Protein AF-A0A955Q5Q4-F1 (afdb_monomer)

Structure (mmCIF, N/CA/C/O backbone):
data_AF-A0A955Q5Q4-F1
#
_entry.id   AF-A0A955Q5Q4-F1
#
loop_
_atom_site.group_PDB
_atom_site.id
_atom_site.type_symbol
_atom_site.label_atom_id
_atom_site.label_alt_id
_atom_site.label_comp_id
_atom_site.label_asym_id
_atom_site.label_entity_id
_atom_site.label_seq_id
_atom_site.pdbx_PDB_ins_code
_atom_site.Cartn_x
_atom_site.Cartn_y
_atom_site.Cartn_z
_atom_site.occupancy
_atom_site.B_iso_or_equiv
_atom_site.auth_seq_id
_atom_site.auth_comp_id
_atom_site.auth_asym_id
_atom_site.auth_atom_id
_atom_site.pdbx_PDB_model_num
ATOM 1 N N . MET A 1 1 ? -17.211 -7.734 26.628 1.00 70.12 1 MET A N 1
ATOM 2 C CA . MET A 1 1 ? -16.538 -6.649 25.880 1.00 70.12 1 MET A CA 1
ATOM 3 C C . MET A 1 1 ? -16.256 -7.175 24.488 1.00 70.12 1 MET A C 1
ATOM 5 O O . MET A 1 1 ? -15.791 -8.306 24.399 1.00 70.12 1 MET A O 1
ATOM 9 N N . ASN A 1 2 ? -16.558 -6.419 23.434 1.00 83.31 2 ASN A N 1
ATOM 10 C CA . ASN A 1 2 ? -16.169 -6.824 22.082 1.00 83.31 2 ASN A CA 1
ATOM 11 C C . ASN A 1 2 ? -14.664 -6.566 21.907 1.00 83.31 2 ASN A C 1
ATOM 13 O O . ASN A 1 2 ? -14.196 -5.512 22.349 1.00 83.31 2 ASN A O 1
ATOM 17 N N . PRO A 1 3 ? -13.895 -7.504 21.326 1.00 86.69 3 PRO A N 1
ATOM 18 C CA . PRO A 1 3 ? -12.483 -7.273 21.056 1.00 86.69 3 PRO A CA 1
ATOM 19 C C . PRO A 1 3 ? -12.320 -6.090 20.095 1.00 86.69 3 PRO A C 1
ATOM 21 O O . PRO A 1 3 ? -13.136 -5.901 19.193 1.00 86.69 3 PRO A O 1
ATOM 24 N N . ARG A 1 4 ? -11.264 -5.300 20.303 1.00 94.62 4 ARG A N 1
ATOM 25 C CA . ARG A 1 4 ? -10.865 -4.192 19.427 1.00 94.62 4 ARG A CA 1
ATOM 26 C C . ARG A 1 4 ? -9.442 -4.411 18.946 1.00 94.62 4 ARG A C 1
ATOM 28 O O . ARG A 1 4 ? -8.605 -4.870 19.723 1.00 94.62 4 ARG A O 1
ATOM 35 N N . ILE A 1 5 ? -9.166 -4.060 17.695 1.00 96.06 5 ILE A N 1
ATOM 36 C CA . ILE A 1 5 ? -7.830 -4.158 17.096 1.00 96.06 5 ILE A CA 1
ATOM 37 C C . ILE A 1 5 ? -7.262 -2.756 16.882 1.00 96.06 5 ILE A C 1
ATOM 39 O O . ILE A 1 5 ? -7.864 -1.927 16.209 1.00 96.06 5 ILE A O 1
ATOM 43 N N . LEU A 1 6 ? -6.074 -2.499 17.425 1.00 97.44 6 LEU A N 1
ATOM 44 C CA . LEU A 1 6 ? -5.299 -1.296 17.131 1.00 97.44 6 LEU A CA 1
ATOM 45 C C . LEU A 1 6 ? -4.073 -1.689 16.308 1.00 97.44 6 LEU A C 1
ATOM 47 O O . LEU A 1 6 ? -3.219 -2.430 16.790 1.00 97.44 6 LEU A O 1
ATOM 51 N N . SER A 1 7 ? -3.985 -1.188 15.079 1.00 97.50 7 SER A N 1
ATOM 52 C CA . SER A 1 7 ? -2.832 -1.398 14.201 1.00 97.50 7 SER A CA 1
ATOM 53 C C . SER A 1 7 ? -1.962 -0.145 14.173 1.00 97.50 7 SER A C 1
ATOM 55 O O . SER A 1 7 ? -2.441 0.934 13.837 1.00 97.50 7 SER A O 1
ATOM 57 N N . LEU A 1 8 ? -0.680 -0.279 14.510 1.00 97.88 8 LEU A N 1
ATOM 58 C CA . LEU A 1 8 ? 0.302 0.806 14.454 1.00 97.88 8 LEU A CA 1
ATOM 59 C C . LEU A 1 8 ? 1.296 0.530 13.327 1.00 97.88 8 LEU A C 1
ATOM 61 O O . LEU A 1 8 ? 1.931 -0.525 13.320 1.00 97.88 8 LEU A O 1
ATOM 65 N N . GLY A 1 9 ? 1.463 1.469 12.398 1.00 96.56 9 GLY A N 1
ATOM 66 C CA . GLY A 1 9 ? 2.505 1.357 11.380 1.00 96.56 9 GLY A CA 1
ATOM 67 C C . GLY A 1 9 ? 2.137 1.960 10.033 1.00 96.56 9 GLY A C 1
ATOM 68 O O . GLY A 1 9 ? 1.555 3.039 9.959 1.00 96.56 9 GLY A O 1
ATOM 69 N N . SER A 1 10 ? 2.552 1.278 8.962 1.00 96.00 10 SER A N 1
ATOM 70 C CA . SER A 1 10 ? 2.515 1.839 7.616 1.00 96.00 10 SER A CA 1
ATOM 71 C C . SER A 1 10 ? 1.106 1.949 7.040 1.00 96.00 10 SER A C 1
ATOM 73 O O . SER A 1 10 ? 0.307 1.008 7.096 1.00 96.00 10 SER A O 1
ATOM 75 N N . VAL A 1 11 ? 0.881 3.104 6.422 1.00 95.81 11 VAL A N 1
ATOM 76 C CA . VAL A 1 11 ? -0.221 3.433 5.523 1.00 95.81 11 VAL A CA 1
ATOM 77 C C . VAL A 1 11 ? 0.441 3.980 4.263 1.00 95.81 11 VAL A C 1
ATOM 79 O O . VAL A 1 11 ? 1.315 4.841 4.361 1.00 95.81 11 VAL A O 1
ATOM 82 N N . ASN A 1 12 ? 0.099 3.447 3.099 1.00 95.06 12 ASN A N 1
ATOM 83 C CA . ASN A 1 12 ? 0.651 3.900 1.826 1.00 95.06 12 ASN A CA 1
ATOM 84 C C . ASN A 1 12 ? -0.393 3.784 0.719 1.00 95.06 12 ASN A C 1
ATOM 86 O O . ASN A 1 12 ? -1.455 3.196 0.906 1.00 95.06 12 ASN A O 1
ATOM 90 N N . VAL A 1 13 ? -0.062 4.332 -0.445 1.00 95.56 13 VAL A N 1
ATOM 91 C CA . VAL A 1 13 ? -0.761 4.025 -1.690 1.00 95.56 13 VAL A CA 1
ATOM 92 C C . VAL A 1 13 ? 0.026 2.940 -2.409 1.00 95.56 13 VAL A C 1
ATOM 94 O O . VAL A 1 13 ? 1.211 3.111 -2.702 1.00 95.56 13 VAL A O 1
ATOM 97 N N . ASP A 1 14 ? -0.624 1.813 -2.667 1.00 95.12 14 ASP A N 1
ATOM 98 C CA . ASP A 1 14 ? -0.083 0.748 -3.496 1.00 95.12 14 ASP A CA 1
ATOM 99 C C . ASP A 1 14 ? -0.309 1.120 -4.963 1.00 95.12 14 ASP A C 1
ATOM 101 O O . ASP A 1 14 ? -1.446 1.245 -5.423 1.00 95.12 14 ASP A O 1
ATOM 105 N N . ILE A 1 15 ? 0.788 1.294 -5.701 1.00 94.81 15 ILE A N 1
ATOM 106 C CA . ILE A 1 15 ? 0.778 1.502 -7.149 1.00 94.81 15 ILE A CA 1
ATOM 107 C C . ILE A 1 15 ? 1.069 0.158 -7.806 1.00 94.81 15 ILE A C 1
ATOM 109 O O . ILE A 1 15 ? 2.153 -0.403 -7.644 1.00 94.81 15 ILE A O 1
ATOM 113 N N . GLN A 1 16 ? 0.094 -0.361 -8.540 1.00 95.06 16 GLN A N 1
ATOM 114 C CA . GLN A 1 16 ? 0.160 -1.669 -9.174 1.00 95.06 16 GLN A CA 1
ATOM 115 C C . GLN A 1 16 ? 0.133 -1.507 -10.691 1.00 95.06 16 GLN A C 1
ATOM 117 O O . GLN A 1 16 ? -0.731 -0.825 -11.242 1.00 95.06 16 GLN A O 1
ATOM 122 N N . LEU A 1 17 ? 1.080 -2.161 -11.362 1.00 95.50 17 LEU A N 1
ATOM 123 C CA . LEU A 1 17 ? 1.141 -2.260 -12.815 1.00 95.50 17 LEU A CA 1
ATOM 124 C C . LEU A 1 17 ? 1.099 -3.737 -13.203 1.00 95.50 17 LEU A C 1
ATOM 126 O O . LEU A 1 17 ? 1.890 -4.534 -12.694 1.00 95.50 17 LEU A O 1
ATOM 130 N N . ARG A 1 18 ? 0.203 -4.097 -14.121 1.00 95.69 18 ARG A N 1
ATOM 131 C CA . ARG A 1 18 ? 0.192 -5.422 -14.743 1.00 95.69 18 ARG A CA 1
ATOM 132 C C . ARG A 1 18 ? 0.959 -5.380 -16.058 1.00 95.69 18 ARG A C 1
ATOM 134 O O . ARG A 1 18 ? 0.745 -4.484 -16.869 1.00 95.69 18 ARG A O 1
ATOM 141 N N . ALA A 1 19 ? 1.810 -6.373 -16.279 1.00 95.69 19 ALA A N 1
ATOM 142 C CA . ALA A 1 19 ? 2.488 -6.626 -17.544 1.00 95.69 19 ALA A CA 1
ATOM 143 C C . ALA A 1 19 ? 2.514 -8.138 -17.811 1.00 95.69 19 ALA A C 1
ATOM 145 O O . ALA A 1 19 ? 2.315 -8.928 -16.887 1.00 95.69 19 ALA A O 1
ATOM 146 N N . ASP A 1 20 ? 2.777 -8.540 -19.056 1.00 95.19 20 ASP A N 1
ATOM 147 C CA . ASP A 1 20 ? 2.811 -9.957 -19.459 1.00 95.19 20 ASP A CA 1
ATOM 148 C C . ASP A 1 20 ? 3.846 -10.790 -18.693 1.00 95.19 20 ASP A C 1
ATOM 150 O O . ASP A 1 20 ? 3.703 -12.003 -18.543 1.00 95.19 20 ASP A O 1
ATOM 154 N N . ARG A 1 21 ? 4.915 -10.141 -18.225 1.00 95.69 21 ARG A N 1
ATOM 155 C CA . ARG A 1 2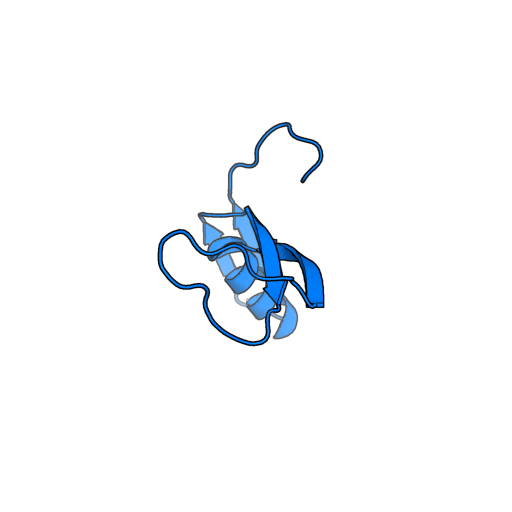1 ? 6.007 -10.752 -17.470 1.00 95.69 21 ARG A CA 1
ATOM 156 C C . ARG A 1 21 ? 6.787 -9.698 -16.694 1.00 95.69 21 ARG A C 1
ATOM 158 O O . ARG A 1 21 ? 6.572 -8.498 -16.854 1.00 95.69 21 ARG A O 1
ATOM 165 N N . TRP A 1 22 ? 7.744 -10.161 -15.900 1.00 95.44 22 TRP A N 1
ATOM 166 C CA . TRP A 1 22 ? 8.757 -9.288 -15.321 1.00 95.44 22 TRP A CA 1
ATOM 167 C C . TRP A 1 22 ? 9.682 -8.722 -16.413 1.00 95.44 22 TRP A C 1
ATOM 169 O O . TRP A 1 22 ? 10.008 -9.443 -17.366 1.00 95.44 22 TRP A O 1
ATOM 179 N N . PRO A 1 23 ? 10.084 -7.444 -16.306 1.00 95.75 23 PRO A N 1
ATOM 180 C CA . PRO A 1 23 ? 11.057 -6.855 -17.212 1.00 95.75 23 PRO A CA 1
ATOM 181 C C . PRO A 1 23 ? 12.462 -7.389 -16.914 1.00 95.75 23 PRO A C 1
ATOM 183 O O . PRO A 1 23 ? 12.814 -7.624 -15.756 1.00 95.75 23 PRO A O 1
ATOM 186 N N . GLU A 1 24 ? 13.271 -7.539 -17.958 1.00 97.44 24 GLU A N 1
ATOM 187 C CA . GLU A 1 24 ? 14.704 -7.805 -17.815 1.00 97.44 24 GLU A CA 1
ATOM 188 C C . GLU A 1 24 ? 15.476 -6.520 -17.471 1.00 97.44 24 GLU A C 1
ATOM 190 O O . GLU A 1 24 ? 14.983 -5.396 -17.615 1.00 97.44 24 GLU A O 1
ATOM 195 N N . ALA A 1 25 ? 16.723 -6.665 -17.019 1.00 97.44 25 ALA A N 1
ATOM 196 C CA . ALA A 1 25 ? 17.560 -5.518 -16.680 1.00 97.44 25 ALA A CA 1
ATOM 197 C C . ALA A 1 25 ? 17.780 -4.595 -17.897 1.00 97.44 25 ALA A C 1
ATOM 199 O O . ALA A 1 25 ? 18.334 -5.005 -18.915 1.00 97.44 25 ALA A O 1
ATOM 200 N N . GLY A 1 26 ? 17.371 -3.329 -17.769 1.00 97.50 26 GLY A N 1
ATOM 201 C CA . GLY A 1 26 ? 17.490 -2.317 -18.826 1.00 97.50 26 GLY A CA 1
ATOM 202 C C . GLY A 1 26 ? 16.376 -2.348 -19.877 1.00 97.50 26 GLY A C 1
ATOM 203 O O . GLY A 1 26 ? 16.382 -1.527 -20.792 1.00 97.50 26 GLY A O 1
ATOM 204 N N . GLU A 1 27 ? 15.412 -3.258 -19.758 1.00 97.75 27 GLU A N 1
ATOM 205 C CA . GLU A 1 27 ? 14.287 -3.350 -20.680 1.00 97.75 27 GLU A CA 1
ATOM 206 C C . GLU A 1 27 ? 13.183 -2.327 -20.360 1.00 97.75 27 GLU A C 1
ATOM 208 O O . GLU A 1 27 ? 12.900 -2.023 -19.202 1.00 97.75 27 GLU A O 1
ATOM 213 N N . THR A 1 28 ? 12.508 -1.830 -21.402 1.00 96.19 28 THR A N 1
ATOM 214 C CA . THR A 1 28 ? 11.215 -1.139 -21.277 1.00 96.19 28 THR A CA 1
ATOM 215 C C . THR A 1 28 ? 10.102 -2.058 -21.777 1.00 96.19 28 THR A C 1
ATOM 217 O O . THR A 1 28 ? 10.076 -2.400 -22.958 1.00 96.19 28 THR A O 1
ATOM 220 N N . LEU A 1 29 ? 9.180 -2.442 -20.889 1.00 95.81 29 LEU A N 1
ATOM 221 C CA . LEU A 1 29 ? 8.044 -3.317 -21.192 1.00 95.81 29 LEU A CA 1
ATOM 222 C C . LEU A 1 29 ? 6.727 -2.532 -21.124 1.00 95.81 29 LEU A C 1
ATOM 224 O O . LEU A 1 29 ? 6.524 -1.731 -20.210 1.00 95.81 29 LEU A O 1
ATOM 228 N N . LEU A 1 30 ? 5.824 -2.769 -22.079 1.00 96.00 30 LEU A N 1
ATOM 229 C CA . LEU A 1 30 ? 4.507 -2.134 -22.088 1.00 96.00 30 LEU A CA 1
ATOM 230 C C . LEU A 1 30 ? 3.621 -2.727 -20.980 1.00 96.00 30 LEU A C 1
ATOM 232 O O . LEU A 1 30 ? 3.417 -3.939 -20.919 1.00 96.00 30 LEU A O 1
ATOM 236 N N . GLY A 1 31 ? 3.088 -1.862 -20.116 1.00 95.00 31 GLY A N 1
ATOM 237 C CA . GLY A 1 31 ? 2.075 -2.241 -19.134 1.00 95.00 31 GLY A CA 1
ATOM 238 C C . GLY A 1 31 ? 0.699 -2.394 -19.781 1.00 95.00 31 GLY A C 1
ATOM 239 O O . GLY A 1 31 ? 0.361 -1.673 -20.717 1.00 95.00 31 GLY A O 1
ATOM 240 N N . GLN A 1 32 ? -0.095 -3.325 -19.268 1.00 94.31 32 GLN A N 1
ATOM 241 C CA . GLN A 1 32 ? -1.465 -3.574 -19.716 1.00 94.31 32 GLN A CA 1
ATOM 242 C C . GLN A 1 32 ? -2.479 -2.799 -18.884 1.00 94.31 32 GLN A C 1
ATOM 244 O O . GLN A 1 32 ? -3.442 -2.261 -19.422 1.00 94.31 32 GLN A O 1
ATOM 249 N N . ASP A 1 33 ? -2.242 -2.715 -17.573 1.00 94.38 33 ASP A N 1
ATOM 250 C CA . ASP A 1 33 ? -3.174 -2.105 -16.632 1.00 94.38 33 ASP A CA 1
ATOM 251 C C . ASP A 1 33 ? -2.427 -1.417 -15.504 1.00 94.38 33 ASP A C 1
ATOM 253 O O . ASP A 1 33 ? -1.355 -1.855 -15.078 1.00 94.38 33 ASP A O 1
ATOM 257 N N . PHE A 1 34 ? -3.047 -0.360 -14.998 1.00 94.94 34 PHE A N 1
ATOM 258 C CA . PHE A 1 34 ? -2.551 0.448 -13.902 1.00 94.94 34 PHE A CA 1
ATOM 259 C C . PHE A 1 34 ? -3.657 0.623 -12.867 1.00 94.94 34 PHE A C 1
ATOM 261 O O . PHE A 1 34 ? -4.798 0.935 -13.213 1.00 94.94 34 PHE A O 1
ATOM 268 N N . PHE A 1 35 ? -3.317 0.436 -11.597 1.00 95.19 35 PHE A N 1
ATOM 269 C CA . PHE A 1 35 ? -4.251 0.581 -10.493 1.00 95.19 35 PHE A CA 1
ATOM 270 C C . PHE A 1 35 ? -3.568 1.215 -9.284 1.00 95.19 35 PHE A C 1
ATOM 272 O O . PHE A 1 35 ? -2.430 0.885 -8.952 1.00 95.19 35 PHE A O 1
ATOM 279 N N . MET A 1 36 ? -4.287 2.113 -8.617 1.00 94.69 36 MET A N 1
ATOM 280 C CA . MET A 1 36 ? -3.879 2.709 -7.350 1.00 94.69 36 MET A CA 1
ATOM 281 C C . MET A 1 36 ? -4.879 2.310 -6.274 1.00 94.69 36 MET A C 1
ATOM 283 O O . MET A 1 36 ? -6.087 2.452 -6.467 1.00 94.69 36 MET A O 1
ATOM 287 N N . ALA A 1 37 ? -4.371 1.828 -5.146 1.00 93.44 37 ALA A N 1
ATOM 288 C CA . ALA A 1 37 ? -5.174 1.400 -4.009 1.00 93.44 37 ALA A CA 1
ATOM 289 C C . ALA A 1 37 ? -4.597 1.927 -2.700 1.00 93.44 37 ALA A C 1
ATOM 291 O O . ALA A 1 37 ? -3.399 2.182 -2.603 1.00 93.44 37 ALA A O 1
ATOM 292 N N . GLY A 1 38 ? -5.432 2.005 -1.665 1.00 93.69 38 GLY A N 1
ATOM 293 C CA . GLY A 1 38 ? -4.923 2.092 -0.301 1.00 93.69 38 GLY A CA 1
ATOM 294 C C . GLY A 1 38 ? -4.182 0.807 0.071 1.00 93.69 38 GLY A C 1
ATOM 295 O O . GLY A 1 38 ? -4.615 -0.289 -0.284 1.00 93.69 38 GLY A O 1
ATOM 296 N N . GLY A 1 39 ? -3.076 0.953 0.787 1.00 94.94 39 GLY A N 1
ATOM 297 C CA . GLY A 1 39 ? -2.223 -0.141 1.218 1.00 94.94 39 GLY A CA 1
ATOM 298 C C . GLY A 1 39 ? -1.576 0.120 2.573 1.00 94.94 39 GLY A C 1
ATOM 299 O O . GLY A 1 39 ? -1.841 1.107 3.269 1.00 94.94 39 GLY A O 1
ATOM 300 N N . GLY A 1 40 ? -0.695 -0.801 2.940 1.00 96.62 40 GLY A N 1
ATOM 301 C CA . GLY A 1 40 ? 0.131 -0.696 4.136 1.00 96.62 40 GLY A CA 1
ATOM 302 C C . GLY A 1 40 ? -0.240 -1.765 5.135 1.00 96.62 40 GLY A C 1
ATOM 303 O O . GLY A 1 40 ? -1.401 -2.121 5.300 1.00 96.62 40 GLY A O 1
ATOM 304 N N . LYS A 1 41 ? 0.761 -2.330 5.810 1.00 96.88 41 LYS A N 1
ATOM 305 C CA . LYS A 1 41 ? 0.539 -3.498 6.670 1.00 96.88 41 LYS A CA 1
ATOM 306 C C . LYS A 1 41 ? -0.438 -3.172 7.798 1.00 96.88 41 LYS A C 1
ATOM 308 O O . LYS A 1 41 ? -1.318 -3.978 8.079 1.00 96.88 41 LYS A O 1
ATOM 313 N N . ALA A 1 42 ? -0.305 -1.992 8.408 1.00 97.56 42 ALA A N 1
ATOM 314 C CA . ALA A 1 42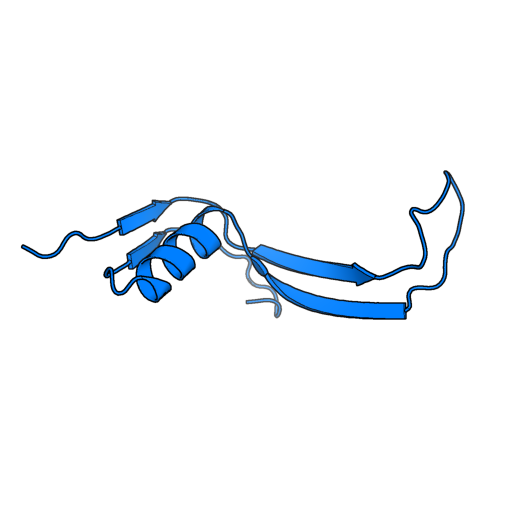 ? -1.206 -1.569 9.474 1.00 97.56 42 ALA A CA 1
ATOM 315 C C . ALA A 1 42 ? -2.620 -1.295 8.939 1.00 97.56 42 ALA A C 1
ATOM 317 O O . ALA A 1 42 ? -3.593 -1.762 9.532 1.00 97.56 42 ALA A O 1
ATOM 318 N N . ALA A 1 43 ? -2.733 -0.613 7.794 1.00 97.00 43 ALA A N 1
ATOM 319 C CA . ALA A 1 43 ? -4.016 -0.355 7.142 1.00 97.00 43 ALA A CA 1
ATOM 320 C C . ALA A 1 43 ? -4.737 -1.655 6.743 1.00 97.00 43 ALA A C 1
ATOM 322 O O . ALA A 1 43 ? -5.906 -1.838 7.075 1.00 97.00 43 ALA A O 1
ATOM 323 N N . ASN A 1 44 ? -4.029 -2.594 6.113 1.00 97.12 44 ASN A N 1
ATOM 324 C CA . ASN A 1 44 ? -4.588 -3.854 5.625 1.00 97.12 44 ASN A CA 1
ATOM 325 C C . ASN A 1 44 ? -5.061 -4.762 6.769 1.00 97.12 44 ASN A C 1
ATOM 327 O O . ASN A 1 44 ? -6.116 -5.385 6.660 1.00 97.12 44 ASN A O 1
ATOM 331 N N . VAL A 1 45 ? -4.323 -4.820 7.885 1.00 97.19 45 VAL A N 1
ATOM 332 C CA . VAL A 1 45 ? -4.738 -5.594 9.069 1.00 97.19 45 VAL A CA 1
ATOM 333 C C . VAL A 1 45 ? -5.997 -5.001 9.700 1.00 97.19 45 VAL A C 1
ATOM 335 O O . VAL A 1 45 ? -6.928 -5.744 10.010 1.00 97.19 45 VAL A O 1
ATOM 338 N N . ALA A 1 46 ? -6.066 -3.677 9.861 1.00 97.31 46 ALA A N 1
ATOM 339 C CA . ALA A 1 46 ? -7.262 -3.032 10.396 1.00 97.31 46 ALA A CA 1
ATOM 340 C C . ALA A 1 46 ? -8.466 -3.164 9.454 1.00 97.31 46 ALA A C 1
ATOM 342 O O . ALA A 1 46 ? -9.576 -3.417 9.917 1.00 97.31 46 ALA A O 1
ATOM 343 N N . TRP A 1 47 ? -8.252 -3.061 8.140 1.00 96.75 47 TRP A N 1
ATOM 344 C CA . TRP A 1 47 ? -9.298 -3.298 7.150 1.00 9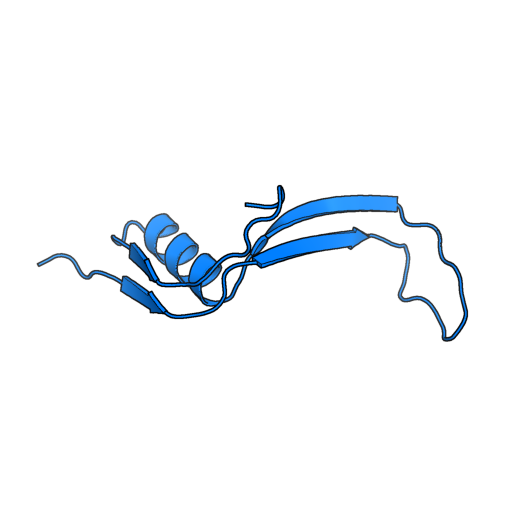6.75 47 TRP A CA 1
ATOM 345 C C . TRP A 1 47 ? -9.847 -4.725 7.247 1.00 96.75 47 TRP A C 1
ATOM 347 O O . TRP A 1 47 ? -11.061 -4.906 7.316 1.00 96.75 47 TRP A O 1
ATOM 357 N N . LEU A 1 48 ? -8.972 -5.736 7.336 1.00 97.38 48 LEU A N 1
ATOM 358 C CA . LEU A 1 48 ? -9.381 -7.134 7.488 1.00 97.38 48 LEU A CA 1
ATOM 359 C C . LEU A 1 48 ? -10.146 -7.365 8.800 1.00 97.38 48 LEU A C 1
ATOM 361 O O . LEU A 1 48 ? -11.149 -8.073 8.808 1.00 97.38 48 LEU A O 1
ATOM 365 N N . ALA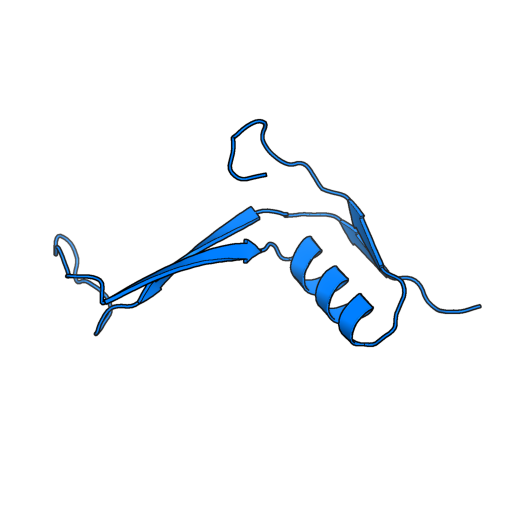 A 1 49 ? -9.713 -6.747 9.900 1.00 96.62 49 ALA A N 1
ATOM 366 C CA . ALA A 1 49 ? -10.429 -6.800 11.172 1.00 96.62 49 ALA A CA 1
ATOM 367 C C . ALA A 1 49 ? -11.861 -6.250 11.046 1.00 96.62 49 ALA A C 1
ATOM 369 O O . ALA A 1 49 ? -12.814 -6.938 11.417 1.00 96.62 49 ALA A O 1
ATOM 370 N N . CYS A 1 50 ? -12.019 -5.065 10.446 1.00 95.94 50 CYS A N 1
ATOM 371 C CA . CYS A 1 50 ? -13.330 -4.484 10.158 1.00 95.94 50 CYS A CA 1
ATOM 372 C C . CYS A 1 50 ? -14.166 -5.379 9.233 1.00 95.94 50 CYS A C 1
ATOM 374 O O . CYS A 1 50 ? -15.358 -5.564 9.474 1.00 95.94 50 CYS A O 1
ATOM 376 N N . HIS A 1 51 ? -13.549 -5.979 8.210 1.00 96.50 51 HIS A N 1
ATOM 377 C CA . HIS A 1 51 ? -14.209 -6.912 7.293 1.00 96.50 51 HIS A CA 1
ATOM 378 C C . HIS A 1 51 ? -14.767 -8.152 8.013 1.00 96.50 51 HIS A C 1
ATOM 380 O O . HIS A 1 51 ? -15.803 -8.683 7.624 1.00 96.50 51 HIS A O 1
ATOM 386 N N . LEU A 1 52 ? -14.122 -8.582 9.101 1.00 96.62 52 LEU A N 1
ATOM 387 C CA . LEU A 1 52 ? -14.568 -9.679 9.964 1.00 96.62 52 LEU A CA 1
ATOM 388 C C . LEU A 1 52 ? -15.540 -9.234 11.076 1.00 96.62 52 LEU A C 1
ATOM 390 O O . LEU A 1 52 ? -15.878 -10.031 11.950 1.00 96.62 52 LEU A O 1
ATOM 394 N N . GLY A 1 53 ? -15.996 -7.977 11.068 1.00 96.19 53 GLY A N 1
ATOM 395 C CA . GLY A 1 53 ? -16.939 -7.436 12.053 1.00 96.19 53 GLY A CA 1
ATOM 396 C C . GLY A 1 53 ? -16.307 -7.042 13.393 1.00 96.19 53 GLY A C 1
ATOM 397 O O . GLY A 1 53 ? -17.023 -6.872 14.381 1.00 96.19 53 GLY A O 1
ATOM 398 N N . ILE A 1 54 ? -14.981 -6.903 13.448 1.00 97.12 54 ILE A N 1
ATOM 399 C CA . ILE A 1 54 ? -14.241 -6.472 14.638 1.00 97.12 54 ILE A CA 1
ATOM 400 C C . ILE A 1 54 ? -13.961 -4.972 14.522 1.00 97.12 54 ILE A C 1
ATOM 402 O O . ILE A 1 54 ? -13.468 -4.503 13.500 1.00 97.12 54 ILE A O 1
ATOM 406 N N . GLU A 1 55 ? -14.244 -4.208 15.577 1.00 97.38 55 GLU A N 1
ATOM 407 C CA . GLU A 1 55 ? -13.900 -2.783 15.622 1.00 97.38 55 GLU A CA 1
ATOM 408 C C . GLU A 1 55 ? -12.373 -2.617 15.554 1.00 97.38 55 GLU A C 1
ATOM 410 O O . GLU A 1 55 ? -11.643 -3.190 16.371 1.00 97.38 55 GLU A O 1
ATOM 415 N N . ALA A 1 56 ? -11.886 -1.829 14.591 1.00 97.44 56 ALA A N 1
ATOM 416 C CA . ALA A 1 56 ? -10.461 -1.592 14.415 1.00 97.44 56 ALA A CA 1
ATOM 417 C C . ALA A 1 56 ? -10.111 -0.112 14.223 1.00 97.44 56 ALA A C 1
ATOM 419 O O . ALA A 1 56 ? -10.890 0.675 13.688 1.00 97.44 56 ALA A O 1
ATOM 420 N N . GLN A 1 57 ? -8.906 0.250 14.655 1.00 97.19 57 GLN A N 1
ATOM 421 C CA . GLN A 1 57 ? -8.305 1.569 14.487 1.00 97.19 57 GLN A CA 1
ATOM 422 C C . GLN A 1 57 ? -6.884 1.432 13.938 1.00 97.19 57 GLN A C 1
ATOM 424 O O . GLN A 1 57 ? -6.181 0.460 14.228 1.00 97.19 57 GLN A O 1
ATOM 429 N N . VAL A 1 58 ? -6.451 2.432 13.169 1.00 97.44 58 VAL A N 1
ATOM 430 C CA . VAL A 1 58 ? -5.080 2.544 12.660 1.00 97.44 58 VAL A CA 1
ATOM 431 C C . VAL A 1 58 ? -4.442 3.803 13.228 1.00 97.44 58 VAL A C 1
ATOM 433 O O . VAL A 1 58 ? -5.041 4.874 13.181 1.0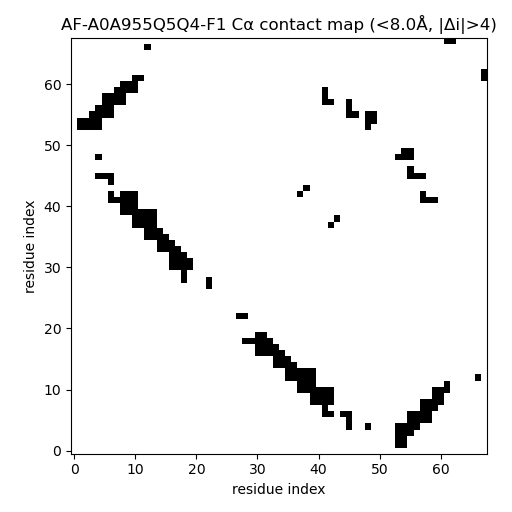0 97.44 58 VAL A O 1
ATOM 436 N N . ILE A 1 59 ? -3.215 3.678 13.728 1.00 97.88 59 ILE A N 1
ATOM 437 C CA . ILE A 1 59 ? -2.331 4.807 14.017 1.00 97.88 59 ILE A CA 1
ATOM 438 C C . ILE A 1 59 ? -1.165 4.728 13.034 1.00 97.88 59 ILE A C 1
ATOM 440 O O . ILE A 1 59 ? -0.467 3.717 12.947 1.00 97.88 59 ILE A O 1
ATOM 444 N N . GLY A 1 60 ? -0.953 5.804 12.290 1.00 95.12 60 GLY A N 1
ATOM 445 C CA . GLY A 1 60 ? 0.108 5.916 11.300 1.00 95.12 60 GLY A CA 1
ATOM 446 C C . GLY A 1 60 ? 0.418 7.377 11.004 1.00 95.12 60 GLY A C 1
ATOM 447 O O . GLY A 1 60 ? -0.187 8.280 11.581 1.00 95.12 60 GLY A O 1
ATOM 448 N N . TYR A 1 61 ? 1.370 7.595 10.104 1.00 95.12 61 TYR A N 1
ATOM 449 C CA . TYR A 1 61 ? 1.735 8.916 9.609 1.00 95.12 61 TYR A CA 1
ATOM 450 C C . TYR A 1 61 ? 1.677 8.898 8.083 1.00 95.12 61 TYR A C 1
ATOM 452 O O . TYR A 1 61 ? 2.242 7.996 7.464 1.00 95.12 61 TYR A O 1
ATOM 460 N N . VAL A 1 62 ? 0.982 9.871 7.501 1.00 94.50 62 VAL A N 1
ATOM 461 C CA . VAL A 1 62 ? 0.846 10.046 6.049 1.00 94.50 62 VAL A CA 1
ATOM 462 C C . VAL A 1 62 ? 1.538 11.336 5.616 1.00 94.50 62 VAL A C 1
ATOM 464 O O . VAL A 1 62 ? 1.773 12.227 6.436 1.00 94.50 62 VAL A O 1
ATOM 467 N N . GLY A 1 63 ? 1.902 11.415 4.336 1.00 93.56 63 GLY A N 1
ATOM 468 C CA . GLY A 1 63 ? 2.464 12.626 3.740 1.00 93.56 63 GLY A CA 1
ATOM 469 C C . GLY A 1 63 ? 1.432 13.749 3.607 1.00 93.56 63 GLY A C 1
ATOM 470 O O . GLY A 1 63 ? 0.271 13.580 3.960 1.00 93.56 63 GLY A O 1
ATOM 471 N N . SER A 1 64 ? 1.863 14.896 3.077 1.00 95.56 64 SER A N 1
ATOM 472 C CA . SER A 1 64 ? 0.994 16.036 2.738 1.00 95.56 64 SER A CA 1
ATOM 473 C C . SER A 1 64 ? 0.691 16.133 1.233 1.00 95.56 64 SER A C 1
ATOM 475 O O . SER A 1 64 ? 0.354 17.206 0.734 1.00 95.56 64 SER A O 1
ATOM 477 N N . ASP A 1 65 ? 0.891 15.045 0.492 1.00 93.19 65 ASP A N 1
ATOM 478 C CA . ASP A 1 65 ? 0.654 14.961 -0.950 1.00 93.19 65 ASP A CA 1
ATOM 479 C C . ASP A 1 65 ? -0.826 14.695 -1.276 1.00 93.19 65 ASP A C 1
ATOM 481 O O . ASP A 1 65 ? -1.651 14.450 -0.397 1.00 93.19 65 ASP A O 1
ATOM 485 N N . SER A 1 66 ? -1.185 14.777 -2.558 1.00 89.38 66 SER A N 1
ATOM 486 C CA . SER A 1 66 ? -2.553 14.530 -3.034 1.00 89.38 66 SER A CA 1
ATOM 487 C C . SER A 1 66 ? -2.910 13.041 -3.131 1.00 89.38 66 SER A C 1
ATOM 489 O O . SER A 1 66 ? -3.908 12.704 -3.760 1.00 89.38 66 SER A O 1
ATOM 491 N N . LEU A 1 67 ? -2.056 12.155 -2.608 1.00 82.19 67 LEU A N 1
ATOM 492 C CA . LEU A 1 67 ? -2.269 10.707 -2.583 1.00 82.19 67 LEU A CA 1
ATOM 493 C C . LEU A 1 67 ? -2.974 10.241 -1.300 1.00 82.19 67 LEU A C 1
ATOM 495 O O . LEU A 1 67 ? -3.296 9.060 -1.192 1.00 82.19 67 LEU A O 1
ATOM 499 N N . GLN A 1 68 ? -3.184 11.156 -0.348 1.00 61.22 68 GLN A N 1
ATOM 500 C CA . GLN A 1 68 ? -3.994 10.952 0.856 1.00 61.22 68 GLN A CA 1
ATOM 501 C C . GLN A 1 68 ? -5.459 10.638 0.541 1.00 61.22 68 GLN A C 1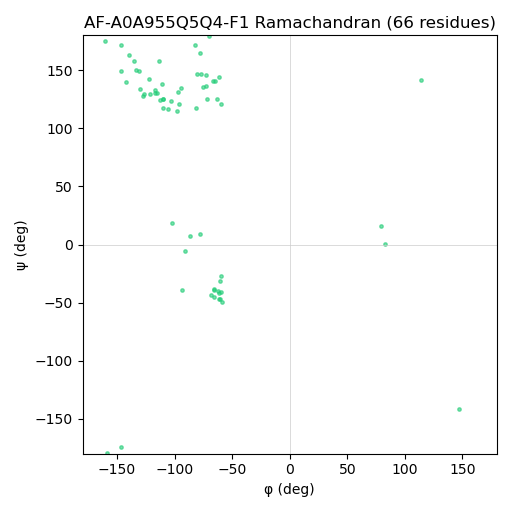
ATOM 503 O O . GLN A 1 68 ? -6.033 11.306 -0.350 1.00 61.22 68 GLN A O 1
#

Radius of gyration: 16.59 Å; Cα contacts (8 Å, |Δi|>4): 110; chains: 1; bounding box: 34×27×48 Å

Solvent-accessible surface area (backbone atoms only — not comparable to full-atom values): 4314 Å² total; per-residue (Å²): 132,83,72,70,46,79,25,72,44,48,52,45,70,42,78,47,73,42,49,98,61,86,71,59,94,93,58,88,72,78,68,79,46,80,49,78,42,86,31,34,70,18,44,50,52,26,51,52,36,43,74,72,74,32,56,50,44,70,48,66,72,77,80,91,59,94,81,112

Foldseek 3Di:
DADEAEFEEDKDKDWDWAFPDDDDVPDDGDTDDIDIDIDDPSVVVQVVCVVVVHHYDYDYDDDPDPSD

pLDDT: mean 94.49, std 5.81, range [61.22, 97.88]

Secondary structure (DSSP, 8-state):
---EEEEES--EEEEEEE-SSPPPTT-----SEEEEEEE-HHHHHHHHHHHTT-EEEEE----SSTT-

Sequence (68 aa):
MNPRILSLGSVNVDIQLRADRWPEAGETLLGQDFFMAGGGKAANVAWLACHLGIEAQVIGYVGSDSLQ

Nearest PDB structures (foldseek):
  3i3y-assembly1_C  TM=8.327E-01  e=3.423E-03  Klebsiella pneumoniae subsp. pneumoniae MGH 78578
  3q1y-assembly1_A-2  TM=8.093E-01 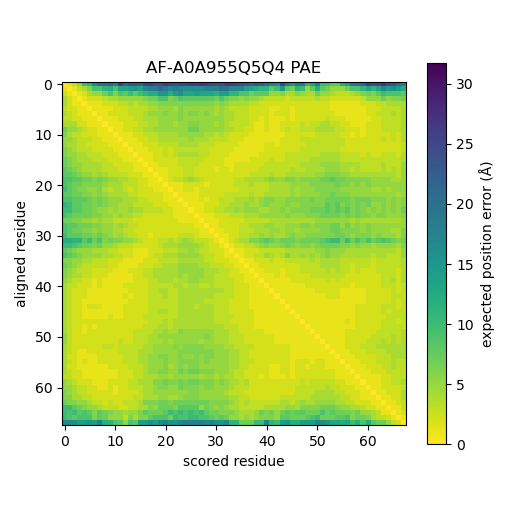 e=1.536E-02  Listeria innocua
  3hic-assembly1_A  TM=8.145E-01  e=2.651E-02  Listeria innocua
  3jul-assembly1_A-2  TM=8.223E-01  e=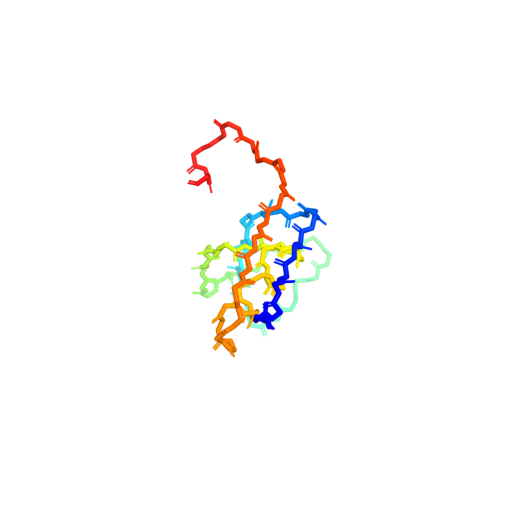4.576E-02  Listeria inno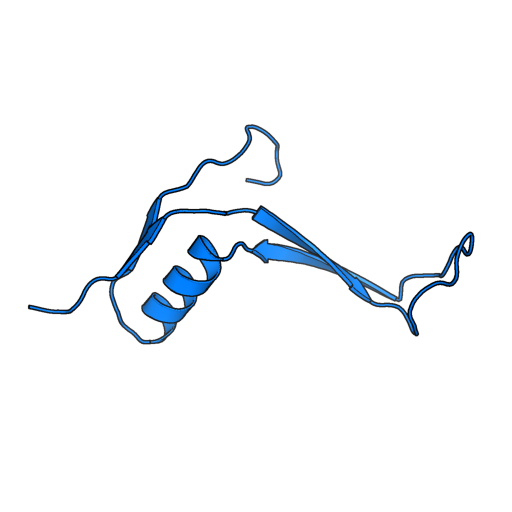cua
  3ie7-assembly1_A-2  TM=7.969E-01  e=6.013E-02  Listeria innocua

Mean predicted aligned error: 3.87 Å